Protein AF-A0A1I8IN01-F1 (afdb_monomer)

pLDDT: mean 83.36, std 13.51, range [42.72, 95.06]

Foldseek 3Di:
DPVVVLVVLLVVFVVLQAAPVLDDPVLLVLLQVLVDPDWDWAAFPNDTATLHPRSLLVVCCVVVLDVDDPDPPDDRPVNSLVRSSVRHPSHTPSVVSVSNVRSVVVVSSVRNRVVSVVSSVVVVVVVVVVVVVVVVVVPDPPPPPPPPPDD

Structure (mmCIF, N/CA/C/O backbone):
data_AF-A0A1I8IN01-F1
#
_entry.id   AF-A0A1I8IN01-F1
#
loop_
_atom_site.group_PDB
_atom_site.id
_atom_site.type_symbol
_atom_site.label_atom_id
_atom_site.label_alt_id
_atom_site.label_comp_id
_atom_site.label_asym_id
_atom_site.label_entity_id
_atom_site.label_seq_id
_atom_site.pdbx_PDB_ins_code
_atom_site.Cartn_x
_atom_site.Cartn_y
_atom_site.Cartn_z
_atom_site.occupancy
_atom_site.B_iso_or_equiv
_atom_site.auth_seq_id
_atom_site.auth_comp_id
_atom_site.auth_asym_id
_atom_site.auth_atom_id
_atom_site.pdbx_PDB_model_num
ATOM 1 N N . MET A 1 1 ? -6.522 -22.857 -6.132 1.00 42.72 1 MET A N 1
ATOM 2 C CA . MET A 1 1 ? -7.921 -22.373 -6.034 1.00 42.72 1 MET A CA 1
ATOM 3 C C . MET A 1 1 ? -7.929 -20.926 -5.503 1.00 42.72 1 MET A C 1
ATOM 5 O O . MET A 1 1 ? -8.826 -20.549 -4.770 1.00 42.72 1 MET A O 1
ATOM 9 N N . ASP A 1 2 ? -6.950 -20.087 -5.884 1.00 53.88 2 ASP A N 1
ATOM 10 C CA . ASP A 1 2 ? -6.492 -18.976 -5.019 1.00 53.88 2 ASP A CA 1
ATOM 11 C C . ASP A 1 2 ? -6.727 -17.555 -5.571 1.00 53.88 2 ASP A C 1
ATOM 13 O O . ASP A 1 2 ? -6.312 -16.585 -4.943 1.00 53.88 2 ASP A O 1
ATOM 17 N N . ASN A 1 3 ? -7.364 -17.404 -6.741 1.00 51.28 3 ASN A N 1
ATOM 18 C CA . ASN A 1 3 ? -7.546 -16.085 -7.372 1.00 51.28 3 ASN A CA 1
ATOM 19 C C . ASN A 1 3 ? -8.808 -15.340 -6.903 1.00 51.28 3 ASN A C 1
ATOM 21 O O . ASN A 1 3 ? -8.760 -14.122 -6.776 1.00 51.28 3 ASN A O 1
ATOM 25 N N . VAL A 1 4 ? -9.891 -16.051 -6.562 1.00 54.94 4 VAL A N 1
ATOM 26 C CA . VAL A 1 4 ? -11.169 -15.450 -6.101 1.00 54.94 4 VAL A CA 1
ATOM 27 C C . VAL A 1 4 ? -10.964 -14.586 -4.849 1.00 54.94 4 VAL A C 1
ATOM 29 O O . VAL A 1 4 ? -11.552 -13.526 -4.669 1.00 54.94 4 VAL A O 1
ATOM 32 N N . ASP A 1 5 ? -10.043 -15.016 -4.000 1.00 60.31 5 ASP A N 1
ATOM 33 C CA . ASP A 1 5 ? -9.713 -14.385 -2.730 1.00 60.31 5 ASP A CA 1
ATOM 34 C C . ASP A 1 5 ? -8.902 -13.081 -2.866 1.00 60.31 5 ASP A C 1
ATOM 36 O O . ASP A 1 5 ? -8.953 -12.207 -1.991 1.00 60.31 5 ASP A O 1
ATOM 40 N N . LEU A 1 6 ? -8.147 -12.940 -3.962 1.00 62.88 6 LEU A N 1
ATOM 41 C CA . LEU A 1 6 ? -7.398 -11.724 -4.285 1.00 62.88 6 LEU A CA 1
ATOM 42 C C . LEU A 1 6 ? -8.303 -10.641 -4.891 1.00 62.88 6 LEU A C 1
ATOM 44 O O . LEU A 1 6 ? -8.001 -9.456 -4.752 1.00 62.88 6 LEU A O 1
ATOM 48 N N . GLU A 1 7 ? -9.415 -11.041 -5.509 1.00 62.25 7 GLU A N 1
ATOM 49 C CA . GLU A 1 7 ? -10.396 -10.139 -6.124 1.00 62.25 7 GLU A CA 1
ATOM 50 C C . GLU A 1 7 ? -11.346 -9.504 -5.098 1.00 62.25 7 GLU A C 1
ATOM 52 O O . GLU A 1 7 ? -11.745 -8.361 -5.281 1.00 62.25 7 GLU A O 1
ATOM 57 N N . LEU A 1 8 ? -11.640 -10.181 -3.978 1.00 63.50 8 LEU A N 1
ATOM 58 C CA . LEU A 1 8 ? -12.565 -9.681 -2.939 1.00 63.50 8 LEU A CA 1
ATOM 59 C C . LEU A 1 8 ? -11.918 -8.750 -1.902 1.00 63.50 8 LEU A C 1
ATOM 61 O O . LEU A 1 8 ? -12.593 -7.965 -1.235 1.00 63.50 8 LEU A O 1
ATOM 65 N N . THR A 1 9 ? -10.599 -8.843 -1.735 1.00 77.25 9 THR A N 1
ATOM 66 C CA . THR A 1 9 ? -9.852 -8.001 -0.790 1.00 77.25 9 THR A CA 1
ATOM 67 C C . THR A 1 9 ? -9.976 -6.485 -1.070 1.00 77.25 9 THR A C 1
ATOM 69 O O . THR A 1 9 ? -10.183 -5.743 -0.109 1.00 77.25 9 THR A O 1
ATOM 72 N N . PRO A 1 10 ? -9.897 -5.976 -2.319 1.00 80.19 10 PRO A N 1
ATOM 73 C CA . PRO A 1 10 ? -10.038 -4.544 -2.584 1.00 80.19 10 PRO A CA 1
ATOM 74 C C . PRO A 1 10 ? -11.447 -4.021 -2.289 1.00 80.19 10 PRO A C 1
ATOM 76 O O . PRO A 1 10 ? -11.558 -2.911 -1.777 1.00 80.19 10 PRO A O 1
ATOM 79 N N . ASP A 1 11 ? -12.499 -4.806 -2.532 1.00 84.81 11 ASP A N 1
ATOM 80 C CA . ASP A 1 11 ? -13.884 -4.380 -2.285 1.00 84.81 11 ASP A CA 1
ATOM 81 C C . ASP A 1 11 ? -14.148 -4.173 -0.790 1.00 84.81 11 ASP A C 1
ATOM 83 O O . ASP A 1 11 ? -14.767 -3.186 -0.393 1.00 84.81 11 ASP A O 1
ATOM 87 N N . LEU A 1 12 ? -13.616 -5.058 0.061 1.00 84.75 12 LEU A N 1
ATOM 88 C CA . LEU A 1 12 ? -13.699 -4.900 1.514 1.00 84.75 12 LEU A CA 1
ATOM 89 C C . LEU A 1 12 ? -12.977 -3.627 1.983 1.00 84.75 12 LEU A C 1
ATOM 91 O O . LEU A 1 12 ? -13.505 -2.870 2.799 1.00 84.75 12 LEU A O 1
ATOM 95 N N . LEU A 1 13 ? -11.769 -3.387 1.466 1.00 87.81 13 LEU A N 1
ATOM 96 C CA . LEU A 1 13 ? -10.968 -2.212 1.812 1.00 87.81 13 LEU A CA 1
ATOM 97 C C . LEU A 1 13 ? -11.617 -0.910 1.318 1.00 87.81 13 LEU A C 1
ATOM 99 O O . LEU A 1 13 ? -11.523 0.111 1.999 1.00 87.81 13 LEU A O 1
ATOM 103 N N . GLU A 1 14 ? -12.275 -0.944 0.158 1.00 88.44 14 GLU A N 1
ATOM 104 C CA . GLU A 1 14 ? -12.969 0.201 -0.436 1.00 88.44 14 GLU A CA 1
ATOM 105 C C . GLU A 1 14 ? -14.253 0.532 0.327 1.00 88.44 14 GLU A C 1
ATOM 107 O O . GLU A 1 14 ? -14.465 1.688 0.691 1.00 88.44 14 GLU A O 1
ATOM 112 N N . GLN A 1 15 ? -15.063 -0.477 0.665 1.00 87.56 15 GLN A N 1
ATOM 113 C CA . GLN A 1 15 ? -16.260 -0.301 1.497 1.00 87.56 15 GLN A CA 1
ATOM 11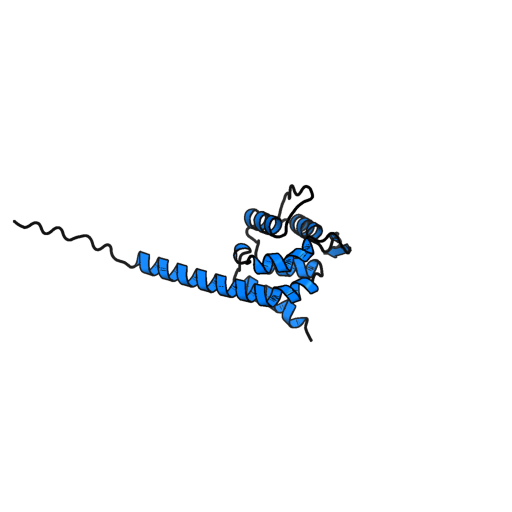4 C C . GLN A 1 15 ? -15.931 0.331 2.854 1.00 87.56 15 GLN A C 1
ATOM 116 O O . GLN A 1 15 ? -16.703 1.141 3.368 1.00 87.56 15 GLN A O 1
ATOM 121 N N . GLN A 1 16 ? -14.781 -0.024 3.428 1.00 87.44 16 GLN A N 1
ATOM 122 C CA . GLN A 1 16 ? -14.317 0.504 4.710 1.00 87.44 16 GLN A CA 1
ATOM 123 C C . GLN A 1 16 ? -13.506 1.805 4.587 1.00 87.44 16 GLN A C 1
ATOM 125 O O . GLN A 1 16 ? -13.167 2.389 5.613 1.00 87.44 16 GLN A O 1
ATOM 130 N N . GLN A 1 17 ? -13.216 2.269 3.365 1.00 89.25 17 GLN A N 1
ATOM 131 C CA . GLN A 1 17 ? -12.435 3.481 3.077 1.00 89.25 17 GLN A CA 1
ATOM 132 C C . GLN A 1 17 ? -11.105 3.535 3.849 1.00 89.25 17 GLN A C 1
ATOM 134 O O . GLN A 1 17 ? -10.741 4.562 4.419 1.00 89.25 17 GLN A O 1
ATOM 139 N N . ILE A 1 18 ? -10.378 2.412 3.893 1.00 93.81 18 ILE A N 1
ATOM 140 C CA . ILE A 1 18 ? -9.149 2.298 4.692 1.00 93.81 18 ILE A CA 1
ATOM 141 C C . ILE A 1 18 ? -8.034 3.171 4.085 1.00 93.81 18 ILE A C 1
ATOM 143 O O . ILE A 1 18 ? -7.600 2.903 2.953 1.00 93.81 18 ILE A O 1
ATOM 147 N N . PRO A 1 19 ? -7.528 4.186 4.813 1.00 94.12 19 PRO A N 1
ATOM 148 C CA . PRO A 1 19 ? -6.479 5.066 4.312 1.00 94.12 19 PRO A CA 1
ATOM 149 C C . PRO A 1 19 ? -5.114 4.372 4.331 1.00 94.12 19 PRO A C 1
ATOM 151 O O . PRO A 1 19 ? -4.881 3.446 5.107 1.00 94.12 19 PRO A O 1
ATOM 154 N N . LEU A 1 20 ? -4.166 4.877 3.535 1.00 94.00 20 LEU A N 1
ATOM 155 C CA . LEU A 1 20 ? -2.784 4.375 3.543 1.00 94.00 20 LEU A CA 1
ATOM 156 C C . LEU A 1 20 ? -2.098 4.532 4.907 1.00 94.00 20 LEU A C 1
ATOM 158 O O . LEU A 1 20 ? -1.231 3.736 5.236 1.00 94.00 20 LEU A O 1
ATOM 162 N N . SER A 1 21 ? -2.509 5.498 5.733 1.00 91.69 21 SER A N 1
ATOM 163 C CA . SER A 1 21 ? -1.975 5.679 7.091 1.00 91.69 21 SER A CA 1
ATOM 164 C C . SER A 1 21 ? -2.302 4.525 8.048 1.00 91.69 21 SER A C 1
ATOM 166 O O . SER A 1 21 ? -1.691 4.426 9.110 1.00 91.69 21 SER A O 1
ATOM 168 N N . ALA A 1 22 ? -3.234 3.636 7.684 1.00 92.81 22 ALA A N 1
ATOM 169 C CA . ALA A 1 22 ? -3.505 2.408 8.427 1.00 92.81 22 ALA A CA 1
ATOM 170 C C . ALA A 1 22 ? -2.401 1.350 8.249 1.00 92.81 22 ALA A C 1
ATOM 172 O O . ALA A 1 22 ? -2.323 0.404 9.031 1.00 92.81 22 ALA A O 1
ATOM 173 N N . ILE A 1 23 ? -1.556 1.490 7.223 1.00 93.88 23 ILE A N 1
ATOM 174 C CA . ILE A 1 23 ? -0.480 0.550 6.917 1.00 93.88 23 ILE A CA 1
ATOM 175 C C . ILE A 1 23 ? 0.565 0.568 8.037 1.00 93.88 23 ILE A C 1
ATOM 177 O O . ILE A 1 23 ? 1.177 1.591 8.335 1.00 93.88 23 ILE A O 1
ATOM 181 N N . SER A 1 24 ? 0.808 -0.591 8.647 1.00 94.00 24 SER A N 1
ATOM 182 C CA . SER A 1 24 ? 1.824 -0.719 9.691 1.00 94.00 24 SER A CA 1
ATOM 183 C C . SER A 1 24 ? 3.242 -0.846 9.130 1.00 94.00 24 SER A C 1
ATOM 185 O O . SER A 1 24 ? 3.460 -1.301 8.005 1.00 94.00 24 SER A O 1
ATOM 187 N N . GLN A 1 25 ? 4.239 -0.584 9.982 1.00 93.12 25 GLN A N 1
ATOM 188 C CA . GLN A 1 25 ? 5.651 -0.811 9.653 1.00 93.12 25 GLN A CA 1
ATOM 189 C C . GLN A 1 25 ? 5.930 -2.251 9.195 1.00 93.12 25 GLN A C 1
ATOM 191 O O . GLN A 1 25 ? 6.758 -2.479 8.317 1.00 93.12 25 GLN A O 1
ATOM 196 N N . THR A 1 26 ? 5.239 -3.242 9.769 1.00 93.25 26 THR A N 1
ATOM 197 C CA . THR A 1 26 ? 5.391 -4.641 9.351 1.00 93.25 26 THR A CA 1
ATOM 198 C C . THR A 1 26 ? 4.930 -4.845 7.913 1.00 93.25 26 THR A C 1
ATOM 200 O O . THR A 1 26 ? 5.591 -5.558 7.166 1.00 93.25 26 THR A O 1
ATOM 203 N N . LEU A 1 27 ? 3.822 -4.223 7.508 1.00 93.38 27 LEU A N 1
ATOM 204 C CA . LEU A 1 27 ? 3.344 -4.322 6.134 1.00 93.38 27 LEU A CA 1
ATOM 205 C C . LEU A 1 27 ? 4.272 -3.583 5.158 1.00 93.38 27 LEU A C 1
ATOM 207 O O . LEU A 1 27 ? 4.553 -4.114 4.088 1.00 93.38 27 LEU A O 1
ATOM 211 N N . LEU A 1 28 ? 4.828 -2.430 5.548 1.00 93.94 28 LEU A N 1
ATOM 212 C CA . LEU A 1 28 ? 5.855 -1.737 4.755 1.00 93.94 28 LEU A CA 1
ATOM 213 C C . LEU A 1 28 ? 7.080 -2.626 4.499 1.00 93.94 28 LEU A C 1
ATOM 215 O O . LEU A 1 28 ? 7.581 -2.676 3.380 1.00 93.94 28 LEU A O 1
ATOM 219 N N . LEU A 1 29 ? 7.529 -3.386 5.504 1.00 93.44 29 LEU A N 1
ATOM 220 C CA . LEU A 1 29 ? 8.631 -4.341 5.338 1.00 93.44 29 LEU A CA 1
ATOM 221 C C . LEU A 1 29 ? 8.298 -5.465 4.348 1.00 93.44 29 LEU A C 1
ATOM 223 O O . LEU A 1 29 ? 9.183 -5.912 3.625 1.00 93.44 29 LEU A O 1
ATOM 227 N N . LEU A 1 30 ? 7.041 -5.909 4.291 1.00 93.62 30 LEU A N 1
ATOM 228 C CA . LEU A 1 30 ? 6.602 -6.920 3.324 1.00 93.62 30 LEU A CA 1
ATOM 229 C C . LEU A 1 30 ? 6.497 -6.368 1.896 1.00 93.62 30 LEU A C 1
ATOM 231 O O . LEU A 1 30 ? 6.610 -7.134 0.946 1.00 93.62 30 LEU A O 1
ATOM 235 N N . LEU A 1 31 ? 6.303 -5.057 1.738 1.00 93.31 31 LEU A N 1
ATOM 236 C CA . LEU A 1 31 ? 6.308 -4.375 0.441 1.00 93.31 31 LEU A CA 1
ATOM 237 C C . LEU A 1 31 ? 7.718 -4.027 -0.051 1.00 93.31 31 LEU A C 1
ATOM 239 O O . LEU A 1 31 ? 7.878 -3.654 -1.211 1.00 93.31 31 LEU A O 1
ATOM 243 N N . LYS A 1 32 ? 8.741 -4.182 0.795 1.00 91.81 32 LYS A N 1
ATOM 244 C CA . LYS A 1 32 ? 10.140 -3.883 0.470 1.00 91.81 32 LYS A CA 1
ATOM 245 C C . LYS A 1 32 ? 10.659 -4.512 -0.834 1.00 91.81 32 LYS A C 1
ATOM 247 O O . LYS A 1 32 ? 11.432 -3.836 -1.499 1.00 91.81 32 LYS A O 1
ATOM 252 N N . PRO A 1 33 ? 10.220 -5.706 -1.281 1.00 91.38 33 PRO A N 1
ATOM 253 C CA . PRO A 1 33 ? 10.633 -6.235 -2.585 1.00 91.38 33 PRO A CA 1
ATOM 254 C C . PRO A 1 33 ? 10.153 -5.418 -3.803 1.00 91.38 33 PRO A C 1
ATOM 256 O O . PRO A 1 33 ? 10.433 -5.792 -4.940 1.00 91.38 33 PRO A O 1
ATOM 259 N N . LEU A 1 34 ? 9.391 -4.333 -3.614 1.00 89.81 34 LEU A N 1
ATOM 260 C CA . LEU A 1 34 ? 9.183 -3.314 -4.650 1.00 89.81 34 LEU A CA 1
ATOM 261 C C . LEU A 1 34 ? 10.423 -2.433 -4.847 1.00 89.81 34 LEU A C 1
ATOM 263 O O . LEU A 1 34 ? 10.604 -1.893 -5.929 1.00 89.81 34 LEU A O 1
ATOM 267 N N . GLU A 1 35 ? 11.263 -2.264 -3.829 1.00 89.88 35 GLU A N 1
ATOM 268 C CA . GLU A 1 35 ? 12.477 -1.434 -3.890 1.00 89.88 35 GLU A CA 1
ATOM 269 C C . GLU A 1 35 ? 13.622 -2.131 -4.638 1.00 89.88 35 GLU A C 1
ATOM 271 O O . GLU A 1 35 ? 14.598 -1.484 -5.015 1.00 89.88 35 GLU A O 1
ATOM 276 N N . ASP A 1 36 ? 13.513 -3.442 -4.863 1.00 83.12 36 ASP A N 1
ATOM 277 C CA . ASP A 1 36 ? 14.552 -4.225 -5.518 1.00 83.12 36 ASP A CA 1
ATOM 278 C C . ASP A 1 36 ? 14.693 -3.853 -7.009 1.00 83.12 36 ASP A C 1
ATOM 280 O O . ASP A 1 36 ? 13.724 -3.608 -7.732 1.00 83.12 36 ASP A O 1
ATOM 284 N N . ALA A 1 37 ? 15.939 -3.845 -7.494 1.00 65.88 37 ALA A N 1
ATOM 285 C CA . ALA A 1 37 ? 16.276 -3.489 -8.877 1.00 65.88 37 ALA A CA 1
ATOM 286 C C . ALA A 1 37 ? 15.952 -4.595 -9.901 1.00 65.88 37 ALA A C 1
ATOM 288 O O . ALA A 1 37 ? 16.064 -4.381 -11.109 1.00 65.88 37 ALA A O 1
ATOM 289 N N . THR A 1 38 ? 15.587 -5.796 -9.439 1.00 65.12 38 THR A N 1
ATOM 290 C CA . THR A 1 38 ? 15.222 -6.903 -10.329 1.00 65.12 38 THR A CA 1
ATOM 291 C C . THR A 1 38 ? 13.824 -6.646 -10.873 1.00 65.12 38 THR A C 1
ATOM 293 O O . THR A 1 38 ? 12.863 -6.634 -10.113 1.00 65.12 38 THR A O 1
ATOM 296 N N . THR A 1 39 ? 13.725 -6.406 -12.178 1.00 76.00 39 THR A N 1
ATOM 297 C CA . THR 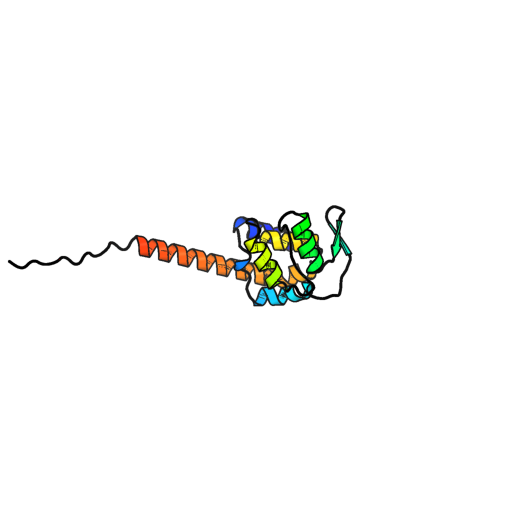A 1 39 ? 12.507 -5.884 -12.802 1.00 76.00 39 THR A CA 1
ATOM 298 C C . THR A 1 39 ? 12.092 -6.699 -14.010 1.00 76.00 39 THR A C 1
ATOM 300 O O . THR A 1 39 ? 12.920 -7.212 -14.767 1.00 76.00 39 THR A O 1
ATOM 303 N N . ARG A 1 40 ? 10.781 -6.806 -14.195 1.00 87.19 40 ARG A N 1
ATOM 304 C CA . ARG A 1 40 ? 10.146 -7.225 -15.441 1.00 87.19 40 ARG A CA 1
ATOM 305 C C . ARG A 1 40 ? 9.343 -6.057 -15.986 1.00 87.19 40 ARG A C 1
ATOM 307 O O . ARG A 1 40 ? 8.811 -5.250 -15.227 1.00 87.19 40 ARG A O 1
ATOM 314 N N . ILE A 1 41 ? 9.246 -5.997 -17.308 1.00 89.94 41 ILE A N 1
ATOM 315 C CA . ILE A 1 41 ? 8.333 -5.075 -17.973 1.00 89.94 41 ILE A CA 1
ATOM 316 C C . ILE A 1 41 ? 6.944 -5.711 -17.969 1.00 89.94 41 ILE A C 1
ATOM 318 O O . ILE A 1 41 ? 6.778 -6.871 -18.353 1.00 89.94 41 ILE A O 1
ATOM 322 N N . VAL A 1 42 ? 5.960 -4.941 -17.528 1.00 90.25 42 VAL A N 1
ATOM 323 C CA . VAL A 1 42 ? 4.538 -5.268 -17.567 1.00 90.25 42 VAL A CA 1
ATOM 324 C C . VAL A 1 42 ? 3.816 -4.217 -18.396 1.00 90.25 42 VAL A C 1
ATOM 326 O O . VAL A 1 42 ? 4.160 -3.038 -18.358 1.00 90.25 42 VAL A O 1
ATOM 329 N N . THR A 1 43 ? 2.812 -4.634 -19.162 1.00 91.62 43 THR A N 1
ATOM 330 C CA . THR A 1 43 ? 1.993 -3.710 -19.949 1.00 91.62 43 THR A CA 1
ATOM 331 C C . THR A 1 43 ? 0.685 -3.446 -19.219 1.00 91.62 43 THR A C 1
ATOM 333 O O . THR A 1 43 ? -0.105 -4.366 -19.013 1.00 91.62 43 THR A O 1
ATOM 336 N N . VAL A 1 44 ? 0.437 -2.189 -18.858 1.00 87.19 44 VAL A N 1
ATOM 337 C CA . VAL A 1 44 ? -0.798 -1.735 -18.210 1.00 87.19 44 VAL A CA 1
ATOM 338 C C . VAL A 1 44 ? -1.461 -0.713 -19.117 1.00 87.19 44 VAL A C 1
ATOM 340 O O . VAL A 1 44 ? -0.865 0.313 -19.422 1.00 87.19 44 VAL A O 1
ATOM 343 N N . ASP A 1 45 ? -2.681 -0.994 -19.580 1.00 87.25 45 ASP A N 1
ATOM 344 C CA . ASP A 1 45 ? -3.446 -0.093 -20.459 1.00 87.25 45 ASP A CA 1
ATOM 345 C C . ASP A 1 45 ? -2.6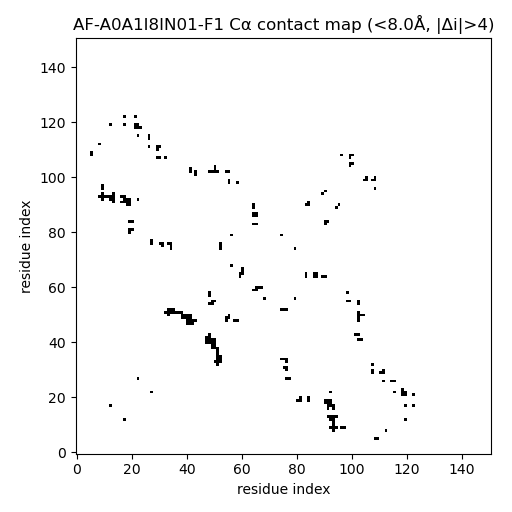61 0.368 -21.716 1.00 87.25 45 ASP A C 1
ATOM 347 O O . ASP A 1 45 ? -2.846 1.475 -22.215 1.00 87.25 45 ASP A O 1
ATOM 351 N N . GLY A 1 46 ? -1.764 -0.484 -22.234 1.00 86.56 46 GLY A N 1
ATOM 352 C CA . GLY A 1 46 ? -0.903 -0.184 -23.389 1.00 86.56 46 GLY A CA 1
ATOM 353 C C . GLY A 1 46 ? 0.403 0.553 -23.062 1.00 86.56 46 GLY A C 1
ATOM 354 O O . GLY A 1 46 ? 1.171 0.838 -23.977 1.00 86.56 46 GLY A O 1
ATOM 355 N N . VAL A 1 47 ? 0.677 0.832 -21.786 1.00 88.19 47 VAL A N 1
ATOM 356 C CA . VAL A 1 47 ? 1.918 1.456 -21.304 1.00 88.19 47 VAL A CA 1
ATOM 357 C C . VAL A 1 47 ? 2.841 0.394 -20.718 1.00 88.19 47 VAL A C 1
ATOM 359 O O . VAL A 1 47 ? 2.417 -0.416 -19.896 1.00 88.19 47 VAL A O 1
ATOM 362 N N . GLU A 1 48 ? 4.104 0.396 -21.134 1.00 92.00 48 GLU A N 1
ATOM 363 C CA . GLU A 1 48 ? 5.146 -0.448 -20.549 1.00 92.00 48 GLU A CA 1
ATOM 364 C C . GLU A 1 48 ? 5.658 0.176 -19.251 1.00 92.00 48 GLU A C 1
ATOM 366 O O . GLU A 1 48 ? 6.114 1.317 -19.238 1.00 92.00 48 GLU A O 1
ATOM 371 N N . LEU A 1 49 ? 5.571 -0.582 -18.163 1.00 90.50 49 LEU A N 1
ATOM 372 C CA . LEU A 1 49 ? 5.973 -0.179 -16.822 1.00 90.50 49 LEU A CA 1
ATOM 373 C C . LEU A 1 49 ? 6.846 -1.263 -16.201 1.00 90.50 49 LEU A C 1
ATOM 375 O O . LEU A 1 49 ? 6.769 -2.434 -16.572 1.00 90.50 49 LEU A O 1
ATOM 379 N N . LEU A 1 50 ? 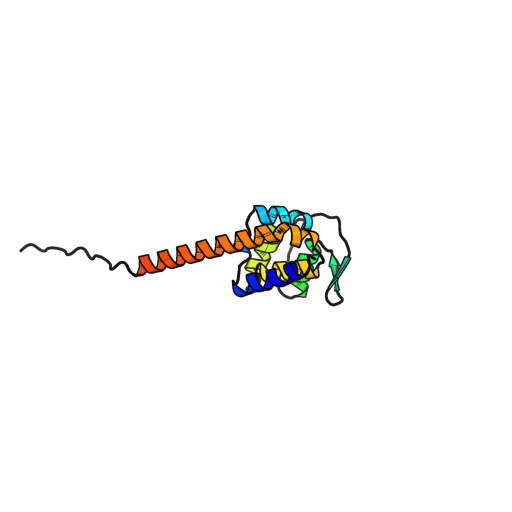7.655 -0.889 -15.217 1.00 90.94 50 LEU A N 1
ATOM 380 C CA . LEU A 1 50 ? 8.390 -1.855 -14.404 1.00 90.94 50 LEU A CA 1
ATOM 381 C C . LEU A 1 50 ? 7.479 -2.441 -13.314 1.00 90.94 50 LEU A C 1
ATOM 383 O O . LEU A 1 50 ? 6.659 -1.744 -12.728 1.00 90.94 50 LEU A O 1
ATOM 387 N N . ASP A 1 51 ? 7.639 -3.710 -12.963 1.00 90.69 51 ASP A N 1
ATOM 388 C CA . ASP A 1 51 ? 6.883 -4.346 -11.870 1.00 90.69 51 ASP A CA 1
ATOM 389 C C . ASP A 1 51 ? 7.412 -4.009 -10.457 1.00 90.69 51 ASP A C 1
ATOM 391 O O . ASP A 1 51 ? 7.176 -4.735 -9.489 1.00 90.69 51 ASP A O 1
ATOM 395 N N . ASN A 1 52 ? 8.129 -2.898 -10.302 1.00 91.06 52 ASN A N 1
ATOM 396 C CA . ASN A 1 52 ? 8.754 -2.468 -9.052 1.00 91.06 52 ASN A CA 1
ATOM 397 C C . ASN A 1 52 ? 8.242 -1.088 -8.599 1.00 91.06 52 ASN A C 1
ATOM 399 O O . ASN A 1 52 ? 7.254 -0.562 -9.110 1.00 91.06 52 ASN A O 1
ATOM 403 N N . LEU A 1 53 ? 8.910 -0.489 -7.612 1.00 90.56 53 LEU A N 1
ATOM 404 C CA . LEU A 1 53 ? 8.524 0.798 -7.040 1.00 90.56 53 LEU A CA 1
ATOM 405 C C . LEU A 1 53 ? 8.539 1.933 -8.071 1.00 90.56 53 LEU A C 1
ATOM 407 O O . LEU A 1 53 ? 7.692 2.822 -7.999 1.00 90.56 53 LEU A O 1
ATOM 411 N N . GLN A 1 54 ? 9.456 1.883 -9.042 1.00 88.50 54 GLN A N 1
ATOM 412 C CA . GLN A 1 54 ? 9.515 2.859 -10.128 1.00 88.50 54 GLN A CA 1
ATOM 413 C C . GLN A 1 54 ? 8.258 2.776 -10.994 1.00 88.50 54 GLN A C 1
ATOM 415 O O . GLN A 1 54 ? 7.589 3.787 -11.190 1.00 88.50 54 GLN A O 1
ATOM 420 N N . GLY A 1 55 ? 7.879 1.579 -11.447 1.00 89.81 55 GLY A N 1
ATOM 421 C CA . GLY A 1 55 ? 6.661 1.443 -12.240 1.00 89.81 55 GLY A CA 1
ATOM 422 C C . GLY A 1 55 ? 5.382 1.683 -11.435 1.00 89.81 55 GLY A C 1
ATOM 423 O O . GLY A 1 55 ? 4.404 2.164 -11.996 1.00 89.81 55 GLY A O 1
ATOM 424 N N . LEU A 1 56 ? 5.382 1.467 -10.112 1.00 90.81 56 LEU A N 1
ATOM 425 C CA . LEU A 1 56 ? 4.290 1.927 -9.243 1.00 90.81 56 LEU A CA 1
ATOM 426 C C . LEU A 1 56 ? 4.176 3.457 -9.228 1.00 90.81 56 LEU A C 1
ATOM 428 O O . LEU A 1 56 ? 3.068 3.982 -9.350 1.00 90.81 56 LEU A O 1
ATOM 432 N N . ALA A 1 57 ? 5.294 4.172 -9.096 1.00 88.62 57 ALA A N 1
ATOM 433 C CA . ALA A 1 57 ? 5.311 5.632 -9.145 1.00 88.62 57 ALA A CA 1
ATOM 434 C C . ALA A 1 57 ? 4.857 6.152 -10.520 1.00 88.62 57 ALA A C 1
ATOM 436 O O . ALA A 1 57 ? 3.999 7.032 -10.590 1.00 88.62 57 ALA A O 1
ATOM 437 N N . GLU A 1 58 ? 5.353 5.561 -11.608 1.00 88.00 58 GLU A N 1
ATOM 438 C CA . GLU A 1 58 ? 4.934 5.882 -12.977 1.00 88.00 58 GLU A CA 1
ATOM 439 C C . GLU A 1 58 ? 3.448 5.595 -13.204 1.00 88.00 58 GLU A C 1
ATOM 441 O O . GLU A 1 58 ? 2.748 6.428 -13.777 1.00 88.00 58 GLU A O 1
ATOM 446 N N . LEU A 1 59 ? 2.926 4.476 -12.693 1.00 88.75 59 LEU A N 1
ATOM 447 C CA . LEU A 1 59 ? 1.503 4.151 -12.782 1.00 88.75 59 LEU A CA 1
ATOM 448 C C . LEU A 1 59 ? 0.641 5.169 -12.026 1.00 88.75 59 LEU A C 1
ATOM 450 O O . LEU A 1 59 ? -0.428 5.549 -12.505 1.00 88.75 59 LEU A O 1
ATOM 454 N N . LEU A 1 60 ? 1.106 5.637 -10.865 1.00 88.62 60 LEU A N 1
ATOM 455 C CA . LEU A 1 60 ? 0.451 6.700 -10.101 1.00 88.62 60 LEU A CA 1
ATOM 456 C C . LEU A 1 60 ? 0.446 8.032 -10.870 1.00 88.62 60 LEU A C 1
ATOM 458 O O . LEU A 1 60 ? -0.565 8.733 -10.839 1.00 88.62 60 LEU A O 1
ATOM 462 N N . ILE A 1 61 ? 1.515 8.367 -11.600 1.00 85.75 61 ILE A N 1
ATOM 463 C CA . ILE A 1 61 ? 1.539 9.545 -12.489 1.00 85.75 61 ILE A CA 1
ATOM 464 C C . ILE A 1 61 ? 0.568 9.361 -13.647 1.00 85.75 61 ILE A C 1
ATOM 466 O O . ILE A 1 61 ? -0.268 10.223 -13.908 1.00 85.75 61 ILE A O 1
ATOM 470 N N . PHE A 1 62 ? 0.654 8.218 -14.324 1.00 84.56 62 PHE A N 1
ATOM 471 C CA . PHE A 1 62 ? -0.155 7.902 -15.492 1.00 84.56 62 PHE A CA 1
ATOM 472 C C . PHE A 1 62 ? -1.654 7.933 -15.176 1.00 84.56 62 PHE A C 1
ATOM 474 O O . PHE A 1 62 ? -2.443 8.468 -15.952 1.00 84.56 62 PHE A O 1
ATOM 481 N N . LYS A 1 63 ? -2.058 7.429 -14.002 1.00 83.81 63 LYS A N 1
ATOM 482 C CA . LYS A 1 63 ? -3.451 7.495 -13.528 1.00 83.81 63 LYS A CA 1
ATOM 483 C C . LYS A 1 63 ? -3.836 8.856 -12.922 1.00 83.81 63 LYS A C 1
ATOM 485 O O . LYS A 1 63 ? -4.959 9.011 -12.438 1.00 83.81 63 LYS A O 1
ATOM 490 N N . GLY A 1 64 ? -2.944 9.848 -12.963 1.00 81.38 64 GLY A N 1
ATOM 491 C CA . GLY A 1 64 ? -3.187 11.205 -12.473 1.00 81.38 64 GLY A CA 1
ATOM 492 C C . GLY A 1 64 ? -3.374 11.279 -10.958 1.00 81.38 64 GLY A C 1
ATOM 493 O O . GLY A 1 64 ? -4.089 12.152 -10.471 1.00 81.38 64 GLY A O 1
ATOM 494 N N . CYS A 1 65 ? -2.802 10.331 -10.214 1.00 78.44 65 CYS A N 1
ATOM 495 C CA . CYS A 1 65 ? -2.804 10.334 -8.754 1.00 78.44 65 CYS A CA 1
ATOM 496 C C . CYS A 1 65 ? -1.726 11.263 -8.186 1.00 78.44 65 CYS A C 1
ATOM 498 O O . CYS A 1 65 ? -1.909 11.846 -7.125 1.00 78.44 65 CYS A O 1
ATOM 500 N N . VAL A 1 66 ? -0.598 11.411 -8.879 1.00 76.31 66 VAL A N 1
ATOM 501 C CA . VAL A 1 66 ? 0.529 12.252 -8.451 1.00 76.31 66 VAL A CA 1
ATOM 502 C C . VAL A 1 66 ? 1.051 13.010 -9.668 1.00 76.31 66 VAL A C 1
ATOM 504 O O . VAL A 1 66 ? 1.178 12.429 -10.741 1.00 76.31 66 VAL A O 1
ATOM 507 N N . THR A 1 67 ? 1.324 14.309 -9.535 1.00 69.31 67 THR A N 1
ATOM 508 C CA . THR A 1 67 ? 1.702 15.162 -10.682 1.00 69.31 67 THR A CA 1
ATOM 509 C C . THR A 1 67 ? 3.207 15.270 -10.897 1.00 69.31 67 THR A C 1
ATOM 511 O O . THR A 1 67 ? 3.645 15.512 -12.015 1.00 69.31 67 THR A O 1
ATOM 514 N N . ASP A 1 68 ? 3.994 15.103 -9.837 1.00 67.94 68 ASP A N 1
ATOM 515 C CA . ASP A 1 68 ? 5.453 15.094 -9.886 1.00 67.94 68 ASP A CA 1
ATOM 516 C C . ASP A 1 68 ? 5.973 14.319 -8.676 1.00 67.94 68 ASP A C 1
ATOM 518 O O . ASP A 1 68 ? 5.531 14.532 -7.543 1.00 67.94 68 ASP A O 1
ATOM 522 N N . TRP A 1 69 ? 6.894 13.398 -8.928 1.00 67.81 69 TRP A N 1
ATOM 523 C CA . TRP A 1 69 ? 7.492 12.590 -7.880 1.00 67.81 69 TRP A CA 1
ATOM 524 C C . TRP A 1 69 ? 8.782 13.189 -7.338 1.00 67.81 69 TRP A C 1
ATOM 526 O O . TRP A 1 69 ? 9.142 12.865 -6.211 1.00 67.81 69 TRP A O 1
ATOM 536 N N . GLY A 1 70 ? 9.501 14.036 -8.084 1.00 59.19 70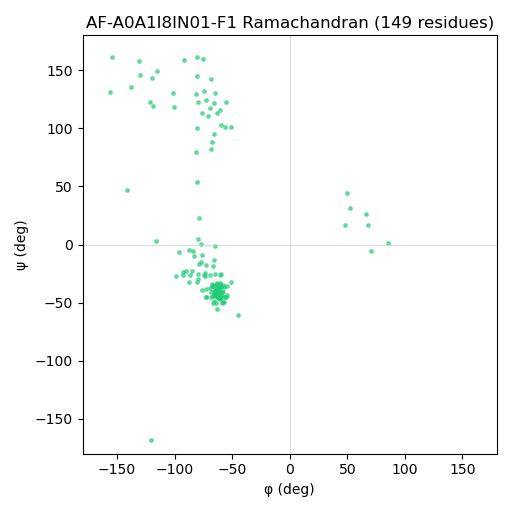 GLY A N 1
ATOM 537 C CA . GLY A 1 70 ? 10.827 14.517 -7.670 1.00 59.19 70 GLY A CA 1
ATOM 538 C C . GLY A 1 70 ? 11.783 13.402 -7.201 1.00 59.19 70 GLY A C 1
ATOM 539 O O . GLY A 1 70 ? 12.763 13.677 -6.508 1.00 59.19 70 GLY A O 1
ATOM 540 N N . LEU A 1 71 ? 11.485 12.134 -7.520 1.00 57.53 71 LEU A N 1
ATOM 541 C CA . LEU A 1 71 ? 12.160 10.963 -6.978 1.00 57.53 71 LEU A CA 1
ATOM 542 C C . LEU A 1 71 ? 13.446 10.754 -7.76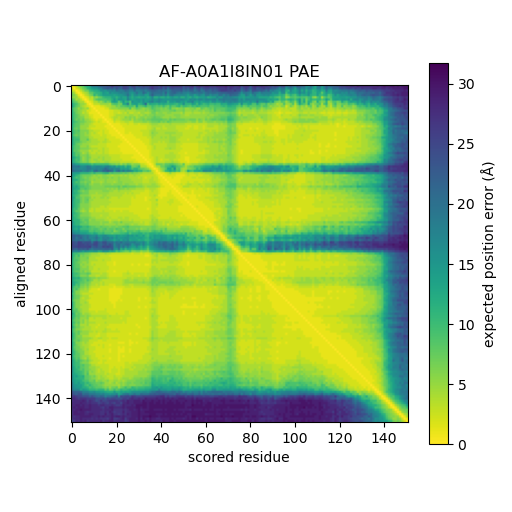6 1.00 57.53 71 LEU A C 1
ATOM 544 O O . LEU A 1 71 ? 13.543 9.917 -8.658 1.00 57.53 71 LEU A O 1
ATOM 548 N N . ALA A 1 72 ? 14.459 11.539 -7.422 1.00 49.31 72 ALA A N 1
ATOM 549 C CA . ALA A 1 72 ? 15.829 11.257 -7.800 1.00 49.31 72 ALA A CA 1
ATOM 550 C C . ALA A 1 72 ? 16.294 9.982 -7.066 1.00 49.31 72 ALA A C 1
ATOM 552 O O . ALA A 1 72 ? 16.815 10.033 -5.958 1.00 49.31 72 ALA A O 1
ATOM 553 N N . GLY A 1 73 ? 16.053 8.819 -7.674 1.00 51.94 73 GLY A N 1
ATOM 554 C CA . GLY A 1 73 ? 16.859 7.600 -7.529 1.00 51.94 73 GLY A CA 1
ATOM 555 C C . GLY A 1 73 ? 16.843 6.821 -6.205 1.00 51.94 73 GLY A C 1
ATOM 556 O O . GLY A 1 73 ? 17.431 5.745 -6.173 1.00 51.94 73 GLY A O 1
ATOM 557 N N . THR A 1 74 ? 16.200 7.289 -5.127 1.00 57.09 74 THR A N 1
ATOM 558 C CA . THR A 1 74 ? 16.221 6.594 -3.816 1.00 57.09 74 THR A CA 1
ATOM 559 C C . THR A 1 74 ? 14.881 6.640 -3.074 1.00 57.09 74 THR A C 1
ATOM 561 O O . THR A 1 74 ? 14.821 6.977 -1.889 1.00 57.09 74 THR A O 1
ATOM 564 N N . ALA A 1 75 ? 13.777 6.355 -3.760 1.00 73.31 75 ALA A N 1
ATOM 565 C CA . ALA A 1 75 ? 12.472 6.291 -3.110 1.00 73.31 75 ALA A CA 1
ATOM 566 C C . ALA A 1 75 ? 12.350 5.002 -2.284 1.00 73.31 75 ALA A C 1
ATOM 568 O O . ALA A 1 75 ? 12.645 3.926 -2.795 1.00 73.31 75 ALA A O 1
ATOM 569 N N . SER A 1 76 ? 11.894 5.095 -1.034 1.00 87.88 76 SER A N 1
ATOM 570 C CA . SER A 1 76 ? 11.410 3.928 -0.285 1.00 87.88 76 SER A CA 1
ATOM 571 C C . SER A 1 76 ? 9.905 3.766 -0.480 1.00 87.88 76 SER A C 1
ATOM 573 O O . SER A 1 76 ? 9.212 4.741 -0.784 1.00 87.88 76 SER A O 1
ATOM 575 N N . VAL A 1 77 ? 9.365 2.567 -0.247 1.00 90.69 77 VAL A N 1
ATOM 576 C CA . VAL A 1 77 ? 7.912 2.327 -0.298 1.00 90.69 77 VAL A CA 1
ATOM 577 C C . VAL A 1 77 ? 7.173 3.294 0.622 1.00 90.69 77 VAL A C 1
ATOM 579 O O . VAL A 1 77 ? 6.171 3.872 0.215 1.00 90.69 77 VAL A O 1
ATOM 582 N N . SER A 1 78 ? 7.682 3.521 1.839 1.00 90.94 78 SER A N 1
ATOM 583 C CA . SER A 1 78 ? 7.076 4.476 2.778 1.00 90.94 78 SER A CA 1
ATOM 584 C C . SER A 1 78 ? 7.017 5.875 2.178 1.00 90.94 78 SER A C 1
ATOM 586 O O . SER A 1 78 ? 5.948 6.469 2.132 1.00 90.94 78 SER A O 1
ATOM 588 N N . ALA A 1 79 ? 8.139 6.375 1.644 1.00 88.00 79 ALA A N 1
ATOM 589 C CA . ALA A 1 79 ? 8.190 7.708 1.053 1.00 88.00 79 ALA A CA 1
ATOM 590 C C . ALA A 1 79 ? 7.218 7.843 -0.129 1.00 88.00 79 ALA A C 1
ATOM 592 O O . ALA A 1 79 ? 6.587 8.892 -0.293 1.00 88.00 79 ALA A O 1
ATOM 593 N N . VAL A 1 80 ? 7.064 6.773 -0.917 1.00 89.00 80 VAL A N 1
ATOM 594 C CA . VAL A 1 80 ? 6.099 6.718 -2.015 1.00 89.00 80 VAL A CA 1
ATOM 595 C C . VAL A 1 80 ? 4.669 6.834 -1.492 1.00 89.00 80 VAL A C 1
ATOM 597 O O . VAL A 1 80 ? 3.943 7.753 -1.870 1.00 89.00 80 VAL A O 1
ATOM 600 N N . LEU A 1 81 ? 4.272 5.960 -0.569 1.00 91.50 81 LEU A N 1
ATOM 601 C CA . LEU A 1 81 ? 2.914 5.952 -0.022 1.00 91.50 81 LEU A CA 1
ATOM 602 C C . LEU A 1 81 ? 2.576 7.243 0.742 1.00 91.50 81 LEU A C 1
ATOM 604 O O . LEU A 1 81 ? 1.475 7.767 0.582 1.00 91.50 81 LEU A O 1
ATOM 608 N N . ASP A 1 82 ? 3.523 7.804 1.496 1.00 89.12 82 ASP A N 1
ATOM 609 C CA . ASP A 1 82 ? 3.351 9.058 2.241 1.00 89.12 82 ASP A CA 1
ATOM 610 C C . ASP A 1 82 ? 3.192 10.271 1.316 1.00 89.12 82 ASP A C 1
ATOM 612 O O . ASP A 1 82 ? 2.476 11.228 1.618 1.00 89.12 82 ASP A O 1
ATOM 616 N N . THR A 1 83 ? 3.892 10.275 0.183 1.00 87.50 83 THR A N 1
ATOM 617 C CA . THR A 1 83 ? 3.774 11.347 -0.812 1.00 87.50 83 THR A CA 1
ATOM 618 C C . THR A 1 83 ? 2.450 11.242 -1.547 1.00 87.50 83 THR A C 1
ATOM 620 O O . THR A 1 83 ? 1.730 12.235 -1.646 1.00 87.50 83 THR A O 1
ATOM 623 N N . TRP A 1 84 ? 2.078 10.036 -1.973 1.00 90.38 84 TRP A N 1
ATOM 624 C CA . TRP A 1 84 ? 0.793 9.793 -2.615 1.00 90.38 84 TRP A CA 1
ATOM 625 C C . TRP A 1 84 ? -0.383 10.146 -1.696 1.00 90.38 84 TRP A C 1
ATOM 627 O O . TRP A 1 84 ? -1.265 10.898 -2.106 1.00 90.38 84 TRP A O 1
ATOM 637 N N . GLY A 1 85 ? -0.355 9.713 -0.432 1.00 90.25 85 GLY A N 1
ATOM 638 C CA . GLY A 1 85 ? -1.393 10.023 0.556 1.00 90.25 85 GLY A CA 1
ATOM 639 C C . GLY A 1 85 ? -1.592 11.518 0.823 1.00 90.25 85 GLY A C 1
ATOM 640 O O . GLY A 1 85 ? -2.680 11.931 1.213 1.00 90.25 85 GLY A O 1
ATOM 641 N N . ARG A 1 86 ? -0.563 12.345 0.594 1.00 87.69 86 ARG A N 1
ATOM 642 C CA . ARG A 1 86 ? -0.647 13.809 0.727 1.00 87.69 86 ARG A CA 1
ATOM 643 C C . ARG A 1 86 ? -1.141 14.512 -0.536 1.00 87.69 86 ARG A C 1
ATOM 645 O O . ARG A 1 86 ? -1.665 15.616 -0.424 1.00 87.69 86 ARG A O 1
ATOM 652 N N . GLN A 1 87 ? -0.942 13.915 -1.710 1.00 87.50 87 GLN A N 1
ATOM 653 C CA . GLN A 1 87 ? -1.266 14.539 -2.997 1.00 87.50 87 GLN A CA 1
ATOM 654 C C . GLN A 1 87 ? -2.612 14.084 -3.581 1.00 87.50 87 GLN A C 1
ATOM 656 O O . GLN A 1 87 ? -3.238 14.863 -4.297 1.00 87.50 87 GLN A O 1
ATOM 661 N N . ASP A 1 88 ? -3.089 12.877 -3.258 1.00 87.50 88 ASP A N 1
ATOM 662 C CA . ASP A 1 88 ? -4.359 12.348 -3.771 1.00 87.50 88 ASP A CA 1
ATOM 663 C C . ASP A 1 88 ? -5.329 11.996 -2.642 1.00 87.50 88 ASP A C 1
ATOM 665 O O . ASP A 1 88 ? -5.063 11.127 -1.814 1.00 87.50 88 ASP A O 1
ATOM 669 N N . GLN A 1 89 ? -6.520 12.595 -2.666 1.00 86.75 89 GLN A N 1
ATOM 670 C CA . GLN A 1 89 ? -7.603 12.254 -1.736 1.00 86.75 89 GLN A CA 1
ATOM 671 C C . GLN A 1 89 ? -8.150 10.834 -1.952 1.00 86.75 89 GLN A C 1
ATOM 673 O O . GLN A 1 89 ? -8.804 10.284 -1.071 1.00 86.75 89 GLN A O 1
ATOM 678 N N . ARG A 1 90 ? -7.890 10.228 -3.117 1.00 88.50 90 ARG A N 1
ATOM 679 C CA . ARG A 1 90 ? -8.282 8.848 -3.447 1.00 88.50 90 ARG A CA 1
ATOM 680 C C . ARG A 1 90 ? -7.274 7.812 -2.938 1.00 88.50 90 ARG A C 1
ATOM 682 O O . ARG A 1 90 ? -7.516 6.610 -3.076 1.00 88.50 90 ARG A O 1
ATOM 689 N N . ALA A 1 91 ? -6.146 8.248 -2.373 1.00 91.50 91 ALA A N 1
ATOM 690 C CA . ALA A 1 91 ? -5.109 7.368 -1.855 1.00 91.50 91 ALA A CA 1
ATOM 691 C C . ALA A 1 91 ? -5.652 6.473 -0.732 1.00 91.50 91 ALA A C 1
ATOM 693 O O . ALA A 1 91 ? -6.054 6.934 0.336 1.00 91.50 91 ALA A O 1
ATOM 694 N N . SER A 1 92 ? -5.666 5.165 -0.974 1.00 95.06 92 SER A N 1
ATOM 695 C CA . SER A 1 92 ? -6.250 4.188 -0.054 1.00 95.06 92 SER A CA 1
ATOM 696 C C . SER A 1 92 ? -5.620 2.814 -0.227 1.00 95.06 92 SER A C 1
ATOM 698 O O . SER A 1 92 ? -5.040 2.499 -1.272 1.00 95.06 92 SER A O 1
ATOM 700 N N . CYS A 1 93 ? -5.779 1.960 0.785 1.00 94.88 93 CYS A N 1
ATOM 701 C CA . CYS A 1 93 ? -5.312 0.576 0.733 1.00 94.88 93 CYS A CA 1
ATOM 702 C C . CYS A 1 93 ? -5.971 -0.218 -0.407 1.00 94.88 93 CYS A C 1
ATOM 704 O O . CYS A 1 93 ? -5.323 -1.067 -1.018 1.00 94.88 93 CYS A O 1
ATOM 706 N N . ALA A 1 94 ? -7.233 0.083 -0.733 1.00 94.19 94 ALA A N 1
ATOM 707 C CA . ALA A 1 94 ? -7.941 -0.533 -1.854 1.00 94.19 94 ALA A CA 1
ATOM 708 C C . ALA A 1 94 ? -7.311 -0.164 -3.204 1.00 94.19 94 ALA A C 1
ATOM 710 O O . ALA A 1 94 ? -7.098 -1.028 -4.056 1.00 94.19 94 ALA A O 1
ATOM 711 N N . VAL A 1 95 ? -6.961 1.112 -3.394 1.00 93.19 95 VAL A N 1
ATOM 712 C CA . VAL A 1 95 ? -6.298 1.556 -4.626 1.00 93.19 95 VAL A CA 1
ATOM 713 C C . VAL A 1 95 ? -4.884 0.984 -4.710 1.00 93.19 95 VAL A C 1
ATOM 715 O O . VAL A 1 95 ? -4.514 0.481 -5.767 1.00 93.19 95 VAL A O 1
ATOM 718 N N . LEU A 1 96 ? -4.128 0.948 -3.605 1.00 94.56 96 LEU A N 1
ATOM 719 C CA . LEU A 1 96 ? -2.807 0.307 -3.573 1.00 94.56 96 LEU A CA 1
ATOM 720 C C . LEU A 1 96 ? -2.892 -1.158 -4.017 1.00 94.56 96 LEU A C 1
ATOM 722 O O . LEU A 1 96 ? -2.104 -1.601 -4.850 1.00 94.56 96 LEU A O 1
ATOM 726 N N . TRP A 1 97 ? -3.886 -1.894 -3.515 1.00 94.56 97 TRP A N 1
ATOM 727 C CA . TRP A 1 97 ? -4.135 -3.274 -3.921 1.00 94.56 97 TRP A CA 1
ATOM 728 C C . TRP A 1 97 ? -4.358 -3.397 -5.433 1.00 94.56 97 TRP A C 1
ATOM 730 O O . TRP A 1 97 ? -3.706 -4.205 -6.091 1.00 94.56 97 TRP A O 1
ATOM 740 N N . ARG A 1 98 ? -5.237 -2.564 -6.006 1.00 92.44 98 ARG A N 1
ATOM 741 C CA . ARG A 1 98 ? -5.532 -2.560 -7.451 1.00 92.44 98 ARG A CA 1
ATOM 742 C C . ARG A 1 98 ? -4.308 -2.206 -8.302 1.00 92.44 98 ARG A C 1
ATOM 744 O O . ARG A 1 98 ? -4.121 -2.783 -9.373 1.00 92.44 98 ARG A O 1
ATOM 751 N N . LEU A 1 99 ? -3.456 -1.298 -7.829 1.00 92.31 99 LEU A N 1
ATOM 752 C CA . LEU A 1 99 ? -2.205 -0.955 -8.509 1.00 92.31 99 LEU A CA 1
ATOM 753 C C . LEU A 1 99 ? -1.230 -2.138 -8.512 1.00 92.31 99 LEU A C 1
ATOM 755 O O . LEU A 1 99 ? -0.676 -2.463 -9.557 1.00 92.31 99 LEU A O 1
ATOM 759 N N . LEU A 1 100 ? -1.085 -2.845 -7.389 1.00 93.00 100 LEU A N 1
ATOM 760 C CA . LEU A 1 100 ? -0.253 -4.052 -7.314 1.00 93.00 100 LEU A CA 1
ATOM 761 C C . LEU A 1 100 ? -0.787 -5.193 -8.193 1.00 93.00 100 LEU A C 1
ATOM 763 O O . LEU A 1 100 ? 0.008 -5.920 -8.788 1.00 93.00 100 LEU A O 1
ATOM 767 N N . VAL A 1 101 ? -2.114 -5.326 -8.321 1.00 92.00 101 VAL A N 1
ATOM 768 C CA . VAL A 1 101 ? -2.738 -6.239 -9.296 1.00 92.00 101 VAL A CA 1
ATOM 769 C C . VAL A 1 101 ? -2.358 -5.837 -10.720 1.00 92.00 101 VAL A C 1
ATOM 771 O O . VAL A 1 101 ? -1.951 -6.692 -11.502 1.00 92.00 101 VAL A O 1
ATOM 774 N N . SER A 1 102 ? -2.443 -4.544 -11.043 1.00 91.19 102 SER A N 1
ATOM 775 C CA . SER A 1 102 ? -2.115 -4.022 -12.378 1.00 91.19 102 SER A CA 1
ATOM 776 C C . SER A 1 102 ? -0.647 -4.263 -12.740 1.00 91.19 102 SER A C 1
ATOM 778 O O . SER A 1 102 ? -0.346 -4.624 -13.871 1.00 91.19 102 SER A O 1
ATOM 780 N N . LEU A 1 103 ? 0.260 -4.148 -11.767 1.00 90.88 103 LEU A N 1
ATOM 781 C CA . LEU A 1 103 ? 1.683 -4.460 -11.936 1.00 90.88 103 LEU A CA 1
ATOM 782 C C . LEU A 1 103 ? 1.995 -5.966 -11.927 1.00 90.88 103 LEU A C 1
ATOM 784 O O . LEU A 1 103 ? 3.156 -6.354 -12.007 1.00 90.88 103 LEU A O 1
ATOM 788 N N . GLY A 1 104 ? 0.991 -6.835 -11.778 1.00 90.25 104 GLY A N 1
ATOM 789 C CA . GLY A 1 104 ? 1.185 -8.284 -11.744 1.00 90.25 104 GLY A CA 1
ATOM 790 C C . GLY A 1 104 ? 1.930 -8.800 -10.506 1.00 90.25 104 GLY A C 1
ATOM 791 O O . GLY A 1 104 ? 2.384 -9.947 -10.500 1.00 90.25 104 GLY A O 1
ATOM 792 N N . ARG A 1 105 ? 2.037 -8.001 -9.434 1.00 91.56 105 ARG A N 1
ATOM 793 C CA . ARG A 1 105 ? 2.755 -8.343 -8.190 1.00 91.56 105 ARG A CA 1
ATOM 794 C C . ARG A 1 105 ? 1.933 -9.231 -7.257 1.00 91.56 105 ARG A C 1
ATOM 796 O O . ARG A 1 105 ? 1.721 -8.944 -6.077 1.00 91.56 105 ARG A O 1
ATOM 803 N N . PHE A 1 106 ? 1.459 -10.354 -7.794 1.00 91.06 106 PHE A N 1
ATOM 804 C CA . PHE A 1 106 ? 0.659 -11.342 -7.065 1.00 91.06 106 PHE A CA 1
ATOM 805 C C . PHE A 1 106 ? 1.436 -12.035 -5.936 1.00 91.06 106 PHE A C 1
ATOM 807 O O . PHE A 1 106 ? 0.833 -12.507 -4.973 1.00 91.06 106 PHE A O 1
ATOM 814 N N . ASP A 1 107 ? 2.763 -12.106 -6.040 1.00 90.81 107 ASP A N 1
ATOM 815 C CA . ASP A 1 107 ? 3.670 -12.540 -4.972 1.00 90.81 107 ASP A CA 1
ATOM 816 C C . ASP A 1 107 ? 3.518 -11.665 -3.719 1.00 90.81 107 ASP A C 1
ATOM 818 O O . ASP A 1 107 ? 3.302 -12.176 -2.613 1.00 90.81 107 ASP A O 1
ATOM 822 N N . LEU A 1 108 ? 3.546 -10.344 -3.906 1.00 91.81 108 LEU A N 1
ATOM 823 C CA . LEU A 1 108 ? 3.377 -9.380 -2.827 1.00 91.81 108 LEU A CA 1
ATOM 824 C C . LEU A 1 108 ? 1.958 -9.406 -2.289 1.00 91.81 108 LEU A C 1
ATOM 826 O O . LEU A 1 108 ? 1.781 -9.480 -1.079 1.00 91.81 108 LEU A O 1
ATOM 830 N N . LEU A 1 109 ? 0.952 -9.424 -3.166 1.00 92.88 109 LEU A N 1
ATOM 831 C CA . LEU A 1 109 ? -0.452 -9.471 -2.754 1.00 92.88 109 LEU A CA 1
ATOM 832 C C . LEU A 1 109 ? -0.743 -10.664 -1.837 1.00 92.88 109 LEU A C 1
ATOM 834 O O . LEU A 1 109 ? -1.350 -10.492 -0.779 1.00 92.88 109 LEU A O 1
ATOM 838 N N . ARG A 1 110 ? -0.250 -11.861 -2.182 1.00 91.25 110 ARG A N 1
ATOM 839 C CA . ARG A 1 110 ? -0.372 -13.049 -1.319 1.00 91.25 110 ARG A CA 1
ATOM 840 C C . ARG A 1 110 ? 0.333 -12.860 0.025 1.00 91.25 110 ARG A C 1
ATOM 842 O O . ARG A 1 110 ? -0.208 -13.268 1.049 1.00 91.25 110 ARG A O 1
ATOM 849 N N . SER A 1 111 ? 1.502 -12.222 0.021 1.00 91.69 111 SER A N 1
ATOM 850 C CA . SER A 1 111 ? 2.321 -12.012 1.220 1.00 91.69 111 SER A CA 1
ATOM 851 C C . SER A 1 111 ? 1.727 -10.968 2.171 1.00 91.69 111 SER A C 1
ATOM 853 O O . SER A 1 111 ? 1.772 -11.141 3.389 1.00 91.69 111 SER A O 1
ATOM 855 N N . ILE A 1 112 ? 1.137 -9.894 1.638 1.00 93.38 112 ILE A N 1
ATOM 856 C CA . ILE A 1 112 ? 0.621 -8.779 2.441 1.00 93.38 112 ILE A CA 1
ATOM 857 C C . ILE A 1 112 ? -0.837 -8.961 2.863 1.00 93.38 112 ILE A C 1
ATOM 859 O O . ILE A 1 112 ? -1.232 -8.365 3.861 1.00 93.38 112 ILE A O 1
ATOM 863 N N . ARG A 1 113 ? -1.638 -9.781 2.159 1.00 92.69 113 ARG A N 1
ATOM 864 C CA . ARG A 1 113 ? -3.099 -9.908 2.356 1.00 92.69 113 ARG A CA 1
ATOM 865 C C . ARG A 1 113 ? -3.518 -9.999 3.819 1.00 92.69 113 ARG A C 1
ATOM 867 O O . ARG A 1 113 ? -4.256 -9.151 4.312 1.00 92.69 113 ARG A O 1
ATOM 874 N N . GLY A 1 114 ? -3.042 -11.030 4.518 1.00 91.25 114 GLY A N 1
ATOM 875 C CA . GLY A 1 114 ? -3.452 -11.293 5.899 1.00 91.25 114 GLY A CA 1
ATOM 876 C C . GLY A 1 114 ? -3.044 -10.172 6.853 1.00 91.25 114 GLY A C 1
ATOM 877 O O . GLY A 1 114 ? -3.767 -9.868 7.801 1.00 91.25 114 GLY A O 1
ATOM 878 N N . ARG A 1 115 ? -1.907 -9.519 6.584 1.00 94.50 115 ARG A N 1
ATOM 879 C CA . ARG A 1 115 ? -1.446 -8.395 7.394 1.00 94.50 115 ARG A CA 1
ATOM 880 C C . ARG A 1 115 ? -2.221 -7.115 7.090 1.00 94.50 115 ARG A C 1
ATOM 882 O O . ARG A 1 115 ? -2.574 -6.419 8.032 1.00 94.50 115 ARG A O 1
ATOM 889 N N . LEU A 1 116 ? -2.544 -6.850 5.827 1.00 94.00 116 LEU A N 1
ATOM 890 C CA . LEU A 1 116 ? -3.322 -5.685 5.409 1.00 94.00 116 LEU A CA 1
ATOM 891 C C . LEU A 1 116 ? -4.721 -5.699 6.019 1.00 94.00 116 LEU A C 1
ATOM 893 O O . LEU A 1 116 ? -5.164 -4.695 6.565 1.00 94.00 116 LEU A O 1
ATOM 897 N N . LEU A 1 117 ? -5.390 -6.854 5.980 1.00 92.62 117 LEU A N 1
ATOM 898 C CA . LEU A 1 117 ? -6.706 -7.027 6.595 1.00 92.62 117 LEU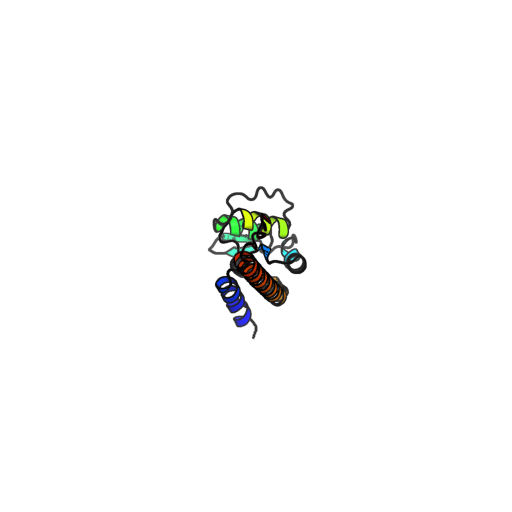 A CA 1
ATOM 899 C C . LEU A 1 117 ? -6.663 -6.815 8.112 1.00 92.62 117 LEU A C 1
ATOM 901 O O . LEU A 1 117 ? -7.551 -6.183 8.675 1.00 92.62 117 LEU A O 1
ATOM 905 N N . ARG A 1 118 ? -5.603 -7.295 8.771 1.00 93.25 118 ARG A N 1
ATOM 906 C CA . ARG A 1 118 ? -5.402 -7.069 10.205 1.00 93.25 118 ARG A CA 1
ATOM 907 C C . ARG A 1 118 ? -5.147 -5.596 10.525 1.00 93.25 118 ARG A C 1
ATOM 909 O O . ARG A 1 118 ? -5.708 -5.085 11.486 1.00 93.25 118 ARG A O 1
ATOM 916 N N . ASP A 1 119 ? -4.308 -4.924 9.745 1.00 94.81 119 ASP A N 1
ATOM 917 C CA . ASP A 1 119 ? -4.024 -3.497 9.914 1.00 94.81 119 ASP A CA 1
ATOM 918 C C . ASP A 1 119 ? -5.304 -2.659 9.713 1.00 94.81 119 ASP A C 1
ATOM 920 O O . ASP A 1 119 ? -5.601 -1.781 10.524 1.00 94.81 119 ASP A O 1
ATOM 924 N N . ALA A 1 120 ? -6.119 -2.998 8.707 1.00 93.19 120 ALA A N 1
ATOM 925 C CA . ALA A 1 120 ? -7.429 -2.390 8.475 1.00 93.19 120 ALA A CA 1
ATOM 926 C C . ALA A 1 120 ? -8.388 -2.589 9.661 1.00 93.19 120 ALA A C 1
ATOM 928 O O . ALA A 1 120 ? -9.015 -1.634 10.121 1.00 93.19 120 ALA A O 1
ATOM 929 N N . GLU A 1 121 ? -8.475 -3.806 10.203 1.00 93.00 121 GLU A N 1
ATOM 930 C CA . GLU A 1 121 ? -9.304 -4.090 11.376 1.00 93.00 121 GLU A CA 1
ATOM 931 C C . GLU A 1 121 ? -8.862 -3.264 12.594 1.00 93.00 121 GLU A C 1
ATOM 933 O O . GLU A 1 121 ? -9.693 -2.648 13.267 1.00 93.00 121 GLU A O 1
ATOM 938 N N . LEU A 1 122 ? -7.553 -3.207 12.860 1.00 93.81 122 LEU A N 1
ATOM 939 C CA . LEU A 1 122 ? -6.993 -2.427 13.965 1.00 93.81 122 LEU A CA 1
ATOM 940 C C . LEU A 1 122 ? -7.299 -0.933 13.817 1.00 93.81 122 LEU A 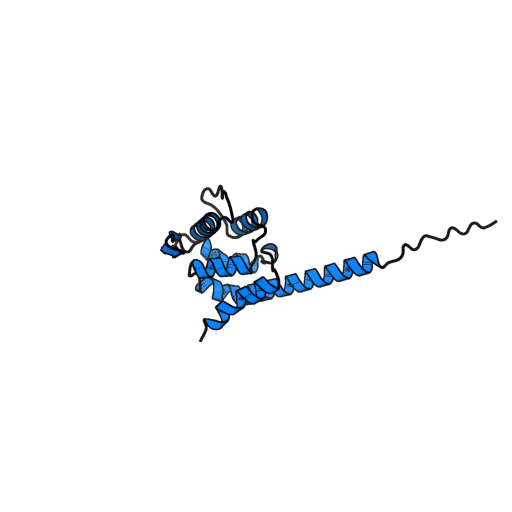C 1
ATOM 942 O O . LEU A 1 122 ? -7.703 -0.298 14.794 1.00 93.81 122 LEU A O 1
ATOM 946 N N . TYR A 1 123 ? -7.169 -0.396 12.603 1.00 94.44 123 TYR A N 1
ATOM 947 C CA . TYR A 1 123 ? -7.517 0.988 12.295 1.00 94.44 123 TYR A CA 1
ATOM 948 C C . TYR A 1 123 ? -9.005 1.278 12.553 1.00 94.44 123 TYR A C 1
ATOM 950 O O . TYR A 1 123 ? -9.357 2.245 13.236 1.00 94.44 123 TYR A O 1
ATOM 958 N N . MET A 1 124 ? -9.898 0.397 12.094 1.00 93.00 124 MET A N 1
ATOM 959 C CA . MET A 1 124 ? -11.338 0.547 12.318 1.00 93.00 124 MET A CA 1
ATOM 960 C C . MET A 1 124 ? -11.699 0.501 13.806 1.00 93.00 124 MET A C 1
ATOM 962 O O . MET A 1 124 ? -12.531 1.282 14.275 1.00 93.00 124 MET A O 1
ATOM 966 N N . GLN A 1 125 ? -11.054 -0.375 14.580 1.00 93.62 125 GLN A N 1
ATOM 967 C CA . GLN A 1 125 ? -11.245 -0.428 16.028 1.00 93.62 125 GLN A CA 1
ATOM 968 C C . GLN A 1 125 ? -10.759 0.853 16.722 1.00 93.62 125 GLN A C 1
ATOM 970 O O . GLN A 1 125 ? -11.426 1.324 17.649 1.00 93.62 125 GLN A O 1
ATOM 975 N N . SER A 1 126 ? -9.631 1.439 16.298 1.00 93.00 126 SER A N 1
ATOM 976 C CA . SER A 1 126 ? -9.157 2.709 16.864 1.00 93.00 126 SER A CA 1
ATOM 977 C C . SER A 1 126 ? -10.095 3.870 16.544 1.00 93.00 126 SER A C 1
ATOM 979 O O . SER A 1 126 ? -10.457 4.612 17.455 1.00 93.00 126 SER A O 1
ATOM 981 N N . GLU A 1 127 ? -10.580 3.963 15.304 1.00 91.69 127 GLU A N 1
ATOM 982 C CA . GLU A 1 127 ? -11.546 4.985 14.883 1.00 91.69 127 GLU A CA 1
ATOM 983 C C . GLU A 1 127 ? -12.849 4.900 15.686 1.00 91.69 127 GLU A C 1
ATOM 985 O O . GLU A 1 127 ? -13.383 5.904 16.160 1.00 91.69 127 GLU A O 1
ATOM 990 N N . GLN A 1 128 ? -13.365 3.688 15.902 1.00 91.06 128 GLN A N 1
ATOM 991 C CA . GLN A 1 128 ? -14.567 3.488 16.711 1.00 91.06 128 GLN A CA 1
ATOM 992 C C . GLN A 1 128 ? -14.365 3.905 18.171 1.00 91.06 128 GLN A C 1
ATOM 994 O O . GLN A 1 128 ? -15.267 4.502 18.764 1.00 91.06 128 GLN A O 1
ATOM 999 N N . ARG A 1 129 ? -13.202 3.597 18.762 1.00 92.00 129 ARG A N 1
ATOM 1000 C CA . ARG A 1 129 ? -12.871 4.006 20.136 1.00 92.00 129 ARG A CA 1
ATOM 1001 C C . ARG A 1 129 ? -12.775 5.521 20.250 1.00 92.00 129 ARG A C 1
ATOM 1003 O O . ARG A 1 129 ? -13.333 6.080 21.190 1.00 92.00 129 ARG A O 1
ATOM 1010 N N . GLU A 1 130 ? -12.136 6.177 19.289 1.00 90.75 130 GLU A N 1
ATOM 1011 C CA . GLU A 1 130 ? -11.990 7.631 19.298 1.00 90.75 130 GLU A CA 1
ATOM 1012 C C . GLU A 1 130 ? -13.341 8.335 19.137 1.00 90.75 130 GLU A C 1
ATOM 1014 O O . GLU A 1 130 ? -13.695 9.210 19.924 1.00 90.75 130 GLU A O 1
ATOM 1019 N N . ARG A 1 131 ? -14.188 7.858 18.218 1.00 89.81 131 ARG A N 1
ATOM 1020 C CA . ARG A 1 131 ? -15.560 8.373 18.068 1.00 89.81 131 ARG A CA 1
ATOM 1021 C C . ARG A 1 131 ? -16.397 8.201 19.335 1.00 89.81 131 ARG A C 1
ATOM 1023 O O . ARG A 1 131 ? -17.219 9.066 19.631 1.00 89.81 131 ARG A O 1
ATOM 1030 N N . ARG A 1 132 ? -16.220 7.102 20.078 1.00 91.50 132 ARG A N 1
ATOM 1031 C CA . ARG A 1 132 ? -16.891 6.905 21.376 1.00 91.50 132 ARG A CA 1
ATOM 1032 C C . ARG A 1 132 ? -16.397 7.912 22.413 1.00 91.50 132 ARG A C 1
ATOM 1034 O O . ARG A 1 132 ? -17.229 8.596 22.999 1.00 91.50 132 ARG A O 1
ATOM 1041 N N . ARG A 1 133 ? -15.078 8.082 22.556 1.00 91.44 133 ARG A N 1
ATOM 1042 C CA . ARG A 1 133 ? -14.482 9.071 23.473 1.00 91.44 133 ARG A CA 1
ATOM 1043 C C . ARG A 1 133 ? -14.964 10.489 23.191 1.00 91.44 133 ARG A C 1
ATOM 1045 O O . ARG A 1 133 ? -15.344 11.196 24.116 1.00 91.44 133 ARG A O 1
ATOM 1052 N N . LEU A 1 134 ? -15.002 10.893 21.921 1.00 90.12 134 LEU A N 1
ATOM 1053 C CA . LEU A 1 134 ? -15.469 12.224 21.531 1.00 90.12 134 LEU A CA 1
ATOM 1054 C C . LEU A 1 134 ? -16.945 12.447 21.885 1.00 90.12 134 LEU A C 1
ATOM 1056 O O . LEU A 1 134 ? -17.294 13.528 22.355 1.00 90.12 134 LEU A O 1
ATOM 1060 N N . ARG A 1 135 ? -17.802 11.429 21.709 1.00 88.06 135 ARG A N 1
ATOM 1061 C CA . ARG A 1 135 ? -19.219 11.484 22.114 1.00 88.06 135 ARG A CA 1
ATOM 1062 C C . ARG A 1 135 ? -19.379 11.594 23.627 1.00 88.06 135 ARG A C 1
ATOM 1064 O O . ARG A 1 135 ? -20.187 12.388 24.090 1.00 88.06 135 ARG A O 1
ATOM 1071 N N . GLU A 1 136 ? -18.604 10.830 24.388 1.00 86.12 136 GLU A N 1
ATOM 1072 C CA . GLU A 1 136 ? -18.620 10.879 25.855 1.00 86.12 136 GLU A CA 1
ATOM 1073 C C . GLU A 1 136 ? -18.127 12.242 26.374 1.00 86.12 136 GLU A C 1
ATOM 1075 O O . GLU A 1 136 ? -18.746 12.821 27.265 1.00 86.12 136 GLU A O 1
ATOM 1080 N N . ALA A 1 137 ? -17.087 12.810 25.755 1.00 80.44 137 ALA A N 1
ATOM 1081 C CA . ALA A 1 137 ? -16.557 14.131 26.096 1.00 80.44 137 ALA A CA 1
ATOM 1082 C C . ALA A 1 137 ? -17.528 15.280 25.770 1.00 80.44 137 ALA A C 1
ATOM 1084 O O . ALA A 1 137 ? -17.585 16.261 26.505 1.00 80.44 137 ALA A O 1
ATOM 1085 N N . THR A 1 138 ? -18.322 15.170 24.697 1.00 77.88 138 THR A N 1
ATOM 1086 C CA . THR A 1 138 ? -19.356 16.174 24.366 1.00 77.88 138 THR A CA 1
ATOM 1087 C C . THR A 1 138 ? -20.630 16.031 25.198 1.00 77.88 138 THR A C 1
ATOM 1089 O O . THR A 1 138 ? -21.417 16.973 25.258 1.00 77.88 138 THR A O 1
ATOM 1092 N N . GLN A 1 139 ? -20.844 14.882 25.845 1.00 70.50 139 GLN A N 1
ATOM 1093 C CA . GLN A 1 139 ? -22.016 14.620 26.685 1.00 70.50 139 GLN A CA 1
ATOM 1094 C C . GLN A 1 139 ? -21.784 14.874 28.180 1.00 70.50 139 GLN A C 1
ATOM 1096 O O . GLN A 1 139 ? -22.752 14.836 28.936 1.00 70.50 139 GLN A O 1
ATOM 1101 N N . GLN A 1 140 ? -20.557 15.167 28.626 1.00 53.88 140 GLN A N 1
ATOM 1102 C CA . GLN A 1 140 ? -20.318 15.635 29.993 1.00 53.88 140 GLN A CA 1
ATOM 1103 C C . GLN A 1 140 ? -20.863 17.066 30.151 1.00 53.88 140 GLN A C 1
ATOM 1105 O O . GLN A 1 140 ? -20.298 17.999 29.575 1.00 53.88 140 GLN A O 1
ATOM 1110 N N . PRO A 1 141 ? -21.947 17.283 30.927 1.00 54.09 141 PRO A N 1
ATOM 1111 C CA . PRO A 1 141 ? -22.385 18.630 31.240 1.00 54.09 141 PRO A CA 1
ATOM 1112 C C . PRO A 1 141 ? -21.285 19.281 32.072 1.00 54.09 141 PRO A C 1
ATOM 1114 O O . PRO A 1 141 ? -20.816 18.700 33.051 1.00 54.09 141 PRO A O 1
ATOM 1117 N N . SER A 1 142 ? -20.881 20.487 31.674 1.00 54.78 142 SER A N 1
ATOM 1118 C CA . SER A 1 142 ? -20.055 21.371 32.491 1.00 54.78 142 SER A CA 1
ATOM 1119 C C . SER A 1 142 ? -20.709 21.488 33.866 1.00 54.78 142 SER A C 1
ATOM 1121 O O . SER A 1 142 ? -21.720 22.174 34.024 1.00 54.78 142 SER A O 1
ATOM 1123 N N . ALA A 1 143 ? -20.178 20.762 34.851 1.00 56.94 143 ALA A N 1
ATOM 1124 C CA . ALA A 1 143 ? -20.517 20.954 36.247 1.00 56.94 143 ALA A CA 1
ATOM 1125 C C . ALA A 1 143 ? -19.945 22.317 36.638 1.00 56.94 143 ALA A C 1
ATOM 1127 O O . ALA A 1 143 ? -18.825 22.428 37.136 1.00 56.94 143 ALA A O 1
ATOM 1128 N N . ALA A 1 144 ? -20.691 23.374 36.314 1.00 58.72 144 ALA A N 1
ATOM 1129 C CA . ALA A 1 144 ? -20.421 24.703 36.811 1.00 58.72 144 ALA A CA 1
ATOM 1130 C C . ALA A 1 144 ? -20.405 24.598 38.344 1.00 58.72 144 ALA A C 1
ATOM 1132 O O . ALA A 1 144 ? -21.385 24.117 38.918 1.00 58.72 144 ALA A O 1
ATOM 1133 N N . PRO A 1 145 ? -19.312 24.981 39.023 1.00 58.09 145 PRO A N 1
ATOM 1134 C CA . PRO A 1 145 ? -19.300 24.968 40.472 1.00 58.09 145 PRO A CA 1
ATOM 1135 C C . PRO A 1 145 ? -20.349 25.976 40.943 1.00 58.09 145 PRO A C 1
ATOM 1137 O O . PRO A 1 145 ? -20.204 27.179 40.708 1.00 58.09 145 PRO A O 1
ATOM 1140 N N . GLU A 1 146 ? -21.420 25.483 41.569 1.00 57.12 146 GLU A N 1
ATOM 1141 C CA . GLU A 1 146 ? -22.382 26.313 42.286 1.00 57.12 146 GLU A CA 1
ATOM 1142 C C . GLU A 1 146 ? -21.602 27.119 43.328 1.00 57.12 146 GLU A C 1
ATOM 1144 O O . GLU A 1 146 ? -21.198 26.612 44.377 1.00 57.12 146 GLU A O 1
ATOM 1149 N N . ARG A 1 147 ? -21.335 28.391 43.018 1.00 57.81 147 ARG A N 1
ATOM 1150 C CA . ARG A 1 147 ? -20.853 29.353 44.003 1.00 57.81 147 ARG A CA 1
ATOM 1151 C C . ARG A 1 147 ? -21.981 29.542 45.009 1.00 57.81 147 ARG A C 1
ATOM 1153 O O . ARG A 1 147 ? -22.887 30.338 44.778 1.00 57.81 147 ARG A O 1
ATOM 1160 N N . ARG A 1 148 ? -21.922 28.800 46.116 1.00 53.69 148 ARG A N 1
ATOM 1161 C CA . ARG A 1 148 ? -22.653 29.140 47.336 1.00 53.69 148 ARG A CA 1
ATOM 1162 C C . ARG A 1 148 ? -22.168 30.513 47.790 1.00 53.69 148 ARG A C 1
ATOM 1164 O O . ARG A 1 148 ? -21.057 30.651 48.294 1.00 53.69 148 ARG A O 1
ATO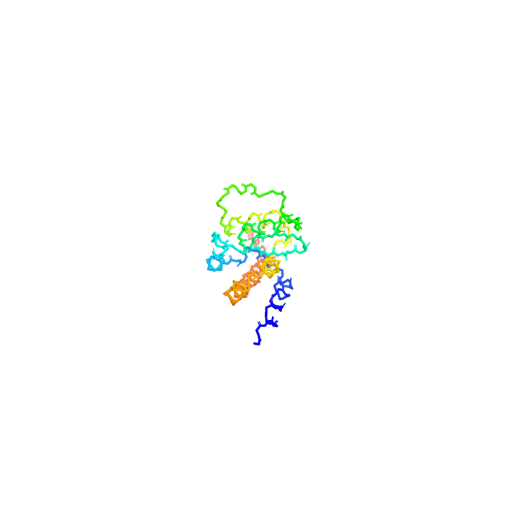M 1171 N N . PHE A 1 149 ? -22.977 31.530 47.527 1.00 54.59 149 PHE A N 1
ATOM 1172 C CA . PHE A 1 149 ? -22.921 32.777 48.269 1.00 54.59 149 PHE A CA 1
ATOM 1173 C C . PHE A 1 149 ? -23.688 32.533 49.565 1.00 54.59 149 PHE A C 1
ATOM 1175 O O . PHE A 1 149 ? -24.917 32.515 49.557 1.00 54.59 149 PHE A O 1
ATOM 1182 N N . ASP A 1 150 ? -22.955 32.281 50.646 1.00 62.88 150 ASP A N 1
ATOM 1183 C CA . ASP A 1 150 ? -23.512 32.396 51.989 1.00 62.88 150 ASP A CA 1
ATOM 1184 C C . ASP A 1 150 ? -23.680 33.896 52.294 1.00 62.88 150 ASP A C 1
ATOM 1186 O O . ASP A 1 150 ? -22.741 34.682 52.122 1.00 62.88 150 ASP A O 1
ATOM 1190 N N . VAL A 1 151 ? -24.912 34.274 52.647 1.00 56.72 151 VAL A N 1
ATOM 1191 C CA . VAL A 1 151 ? -25.333 35.606 53.120 1.00 56.72 151 VAL A CA 1
ATOM 1192 C C . VAL A 1 151 ? -25.159 35.681 54.628 1.00 56.72 151 VAL A C 1
ATOM 1194 O O . VAL A 1 151 ? -25.528 34.688 55.297 1.00 56.72 151 VAL A O 1
#

Solvent-accessible surface area (backbone atoms only — not comparable to full-atom values): 8900 Å² total; per-residue (Å²): 141,72,62,70,66,66,65,51,52,36,54,58,31,49,78,66,63,37,45,56,86,43,62,43,73,69,52,52,62,63,50,46,76,28,68,45,85,81,70,50,82,38,73,48,99,87,41,82,33,41,52,24,47,65,22,50,53,49,49,34,37,74,72,67,44,40,95,76,77,89,67,78,90,74,72,47,71,63,60,50,53,58,49,38,55,73,65,20,94,76,44,24,48,23,51,53,49,54,52,37,55,63,45,63,37,58,70,48,51,67,70,38,45,70,54,52,56,50,30,46,50,52,43,53,54,51,53,53,51,50,56,48,51,54,52,54,63,72,64,56,73,82,78,70,78,79,77,80,77,84,128

Mean predicted aligned error: 8.52 Å

InterPro domains:
  IPR000488 Death domain [PS50017] (79-116)
  IPR011029 Death-like domain superfamily [G3DSA:1.10.533.10] (17-135)

Sequence (151 aa):
MDNVDLELTPDLLEQQQIPLSAISQTLLLLLKPLEDATTRIVTVDGVELLDNLQGLAELLIFKGCVTDWGLAGTASVSAVLDTWGRQDQRASCAVLWRLLVSLGRFDLLRSIRGRLLRDAELYMQSEQRERRRLREATQQPSAAPERRFDV

Radius of gyration: 21.34 Å; Cα contacts (8 Å, |Δi|>4): 142; chains: 1; bounding box: 42×58×76 Å

Secondary structure (DSSP, 8-state):
--SHHHHHHHHHHHHTT-BGGG--HHHHHHHGGGSSS---EEEETTEEEESSHHHHHHHHHHTTS-S-----S---HHHHHHHHHHH-TT-BHHHHHHHHHHTT-HHHHHHHHHHHHHHHHHHHHHHHHHHHHHHHHHHS-----------

Organism: NCBI:txid282301